Protein AF-A0A2V4C2A1-F1 (afdb_monomer)

Sequence (154 aa):
MKTPLITIIAILLPLFISAQNSDPSKPELQHTLYPWMEPKVPNMKNTKPFTRNKIQRAKNRIAREEQKLIKLGQEEWKIELDLKAQLEKLKQLENSSEKSNEPDHQKNIEKAKTQIAKTQEKLNKTKTEVALSTKTLNDNEIALKEARLEKSGS

pLDDT: mean 77.51, std 17.64, range [45.75, 96.81]

Organism: NCBI:txid2211445

Nearest PDB structures (foldseek):
  6zw4-assembly1_E  TM=8.484E-01  e=8.994E-01  Nostoc punctiforme
  6zw5-assembly1_B  TM=8.231E-01  e=1.920E+00  Nostoc punctiforme
  8qbs-assembly1_A  TM=8.104E-01  e=2.473E+00  Nostoc punctiforme
  6zw4-assembly1_H  TM=8.207E-01  e=3.849E+00  Nostoc punctiforme
  6zw4-assembly1_T  TM=8.207E-01  e=3.849E+00  Nostoc punctiforme

Structure (mmCIF, N/CA/C/O backbone):
data_AF-A0A2V4C2A1-F1
#
_entry.id   AF-A0A2V4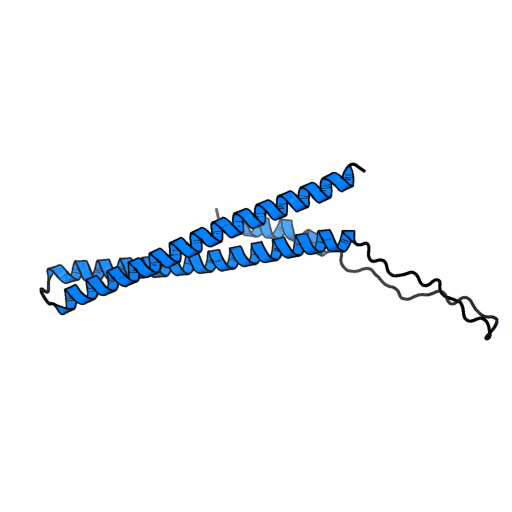C2A1-F1
#
loop_
_atom_site.group_PDB
_atom_site.id
_atom_site.type_symbol
_atom_site.label_atom_id
_atom_site.label_alt_id
_atom_site.label_comp_id
_atom_site.label_asym_id
_atom_site.label_entity_id
_atom_site.label_seq_id
_atom_site.pdbx_PDB_ins_code
_atom_site.Cartn_x
_atom_site.Cartn_y
_atom_site.Cartn_z
_atom_site.occupancy
_atom_site.B_iso_or_equiv
_atom_site.auth_seq_id
_atom_site.auth_comp_id
_atom_site.auth_asym_id
_atom_site.auth_atom_id
_atom_site.pdbx_PDB_model_num
ATOM 1 N N . MET A 1 1 ? 0.998 32.515 0.051 1.00 48.91 1 MET A N 1
ATOM 2 C CA . MET A 1 1 ? 1.915 31.963 -0.971 1.00 48.91 1 MET A CA 1
ATOM 3 C C . MET A 1 1 ? 1.243 30.741 -1.600 1.00 48.91 1 MET A C 1
ATOM 5 O O . MET A 1 1 ? 1.303 29.665 -1.029 1.00 48.91 1 MET A O 1
ATOM 9 N N . LYS A 1 2 ? 0.460 30.925 -2.674 1.00 53.31 2 LYS A N 1
ATOM 10 C CA . LYS A 1 2 ? -0.446 29.901 -3.247 1.00 53.31 2 LYS A CA 1
ATOM 11 C C . LYS A 1 2 ? -0.335 29.849 -4.779 1.00 53.31 2 LYS A C 1
ATOM 13 O O . LYS A 1 2 ? -1.332 29.960 -5.479 1.00 53.31 2 LYS A O 1
ATOM 18 N N . THR A 1 3 ? 0.882 29.745 -5.302 1.00 59.00 3 THR A N 1
ATOM 19 C CA . THR A 1 3 ? 1.136 29.721 -6.754 1.00 59.00 3 THR A CA 1
ATOM 20 C C . THR A 1 3 ? 2.162 28.683 -7.250 1.00 59.00 3 THR A C 1
ATOM 22 O O . THR A 1 3 ? 2.648 28.872 -8.358 1.00 59.00 3 THR A O 1
ATOM 25 N N . PRO A 1 4 ? 2.509 27.571 -6.557 1.00 61.28 4 PRO A N 1
ATOM 26 C CA . PRO A 1 4 ? 3.475 26.627 -7.136 1.00 61.28 4 PRO A CA 1
ATOM 27 C C . PRO A 1 4 ? 2.875 25.716 -8.223 1.00 61.28 4 PRO A C 1
ATOM 29 O O . PRO A 1 4 ? 3.609 25.144 -9.019 1.00 61.28 4 PRO A O 1
ATOM 32 N N . LEU A 1 5 ? 1.546 25.555 -8.271 1.00 61.78 5 LEU A N 1
ATOM 33 C CA . LEU A 1 5 ? 0.910 24.530 -9.112 1.00 61.78 5 LEU A CA 1
ATOM 34 C C . LEU A 1 5 ? 0.700 24.991 -10.567 1.00 61.78 5 LEU A C 1
ATOM 36 O O . LEU A 1 5 ? 0.827 24.196 -11.493 1.00 61.78 5 LEU A O 1
ATOM 40 N N . ILE A 1 6 ? 0.458 26.289 -10.782 1.00 68.62 6 ILE A N 1
ATOM 41 C CA . ILE A 1 6 ? 0.258 26.871 -12.123 1.00 68.62 6 ILE A CA 1
ATOM 42 C C . ILE A 1 6 ? 1.590 26.956 -12.889 1.00 68.62 6 ILE A C 1
ATOM 44 O O . ILE A 1 6 ? 1.628 26.722 -14.096 1.00 68.62 6 ILE A O 1
ATOM 48 N N . THR A 1 7 ? 2.702 27.204 -12.193 1.00 63.00 7 THR A N 1
ATOM 49 C CA . THR A 1 7 ? 4.049 27.243 -12.785 1.00 63.00 7 THR A CA 1
ATOM 50 C C . THR A 1 7 ? 4.510 25.878 -13.287 1.00 63.00 7 THR A C 1
ATOM 52 O O . THR A 1 7 ? 5.132 25.800 -14.342 1.00 63.00 7 THR A O 1
ATOM 55 N N . ILE A 1 8 ? 4.162 24.792 -12.590 1.00 67.25 8 ILE A N 1
ATOM 56 C CA . ILE A 1 8 ? 4.517 23.428 -13.018 1.00 67.25 8 ILE A CA 1
ATOM 57 C C . ILE A 1 8 ? 3.759 23.038 -14.298 1.00 67.25 8 ILE A C 1
ATOM 59 O O . ILE A 1 8 ? 4.337 22.428 -15.195 1.00 67.25 8 ILE A O 1
ATOM 63 N N . ILE A 1 9 ? 2.493 23.447 -14.428 1.00 67.75 9 ILE A N 1
ATOM 64 C CA . ILE A 1 9 ? 1.683 23.177 -15.627 1.00 67.75 9 ILE A CA 1
ATOM 65 C C . ILE A 1 9 ? 2.223 23.951 -16.842 1.00 67.75 9 ILE A C 1
ATOM 67 O O . ILE A 1 9 ? 2.303 23.393 -17.936 1.00 67.75 9 ILE A O 1
ATOM 71 N N . ALA A 1 10 ? 2.667 25.199 -16.654 1.00 67.25 10 ALA A N 1
ATOM 72 C CA . ALA A 1 10 ? 3.215 26.026 -17.732 1.00 67.25 10 ALA A CA 1
ATOM 73 C C . ALA A 1 10 ? 4.538 25.487 -18.318 1.00 67.25 10 ALA A C 1
ATOM 75 O O . ALA A 1 10 ? 4.786 25.648 -19.511 1.00 67.25 10 ALA A O 1
ATOM 76 N N . ILE A 1 11 ? 5.363 24.801 -17.517 1.00 68.31 11 ILE A N 1
ATOM 77 C CA . ILE A 1 11 ? 6.645 24.221 -17.964 1.00 68.31 11 ILE A CA 1
ATOM 78 C C . ILE A 1 11 ? 6.443 22.941 -18.799 1.00 68.31 11 ILE A C 1
ATOM 80 O O . ILE A 1 11 ? 7.279 22.616 -19.639 1.00 68.31 11 ILE A O 1
ATOM 84 N N . LEU A 1 12 ? 5.330 22.222 -18.617 1.00 62.50 12 LEU A N 1
ATOM 85 C CA . LEU A 1 12 ? 5.067 20.941 -19.294 1.00 62.50 12 LEU A CA 1
ATOM 86 C C . LEU A 1 12 ? 4.311 21.077 -20.631 1.00 62.50 12 LEU A C 1
ATOM 88 O O . LEU A 1 12 ? 4.297 20.139 -21.428 1.00 62.50 12 LEU A O 1
ATOM 92 N N . LEU A 1 13 ? 3.713 22.239 -20.902 1.00 58.75 13 LEU A N 1
ATOM 93 C CA . LEU A 1 13 ? 2.926 22.520 -22.113 1.00 58.75 13 LEU A CA 1
ATOM 94 C C . LEU A 1 13 ? 3.697 22.475 -23.456 1.00 58.75 13 LEU A C 1
ATOM 96 O O . LEU A 1 13 ? 3.107 22.024 -24.439 1.00 58.75 13 LEU A O 1
ATOM 100 N N . PRO A 1 14 ? 4.990 22.849 -23.561 1.00 65.75 14 PRO A N 1
ATOM 101 C CA . PRO A 1 14 ? 5.696 22.850 -24.849 1.00 65.75 14 PRO A CA 1
ATOM 102 C C . PRO A 1 14 ? 5.965 21.458 -25.444 1.00 65.75 14 PRO A C 1
ATOM 104 O O . PRO A 1 14 ? 6.325 21.351 -26.614 1.00 65.75 14 PRO A O 1
ATOM 107 N N . LEU A 1 15 ? 5.799 20.378 -24.672 1.00 61.28 15 LEU A N 1
ATOM 108 C CA . LEU A 1 15 ? 6.167 19.023 -25.102 1.00 61.28 15 LEU A CA 1
ATOM 109 C C . LEU A 1 15 ? 5.133 18.351 -26.028 1.00 61.28 15 LEU A C 1
ATOM 111 O O . LEU A 1 15 ? 5.393 17.260 -26.532 1.00 61.28 15 LEU A O 1
ATOM 115 N N . PHE A 1 16 ? 3.989 18.993 -26.293 1.00 57.88 16 PHE A N 1
ATOM 116 C CA . PHE A 1 16 ? 2.886 18.408 -27.072 1.00 57.88 16 PHE A CA 1
ATOM 117 C C . PHE A 1 16 ? 2.720 18.963 -28.502 1.00 57.88 16 PHE A C 1
ATOM 119 O O . PHE A 1 16 ? 1.794 18.557 -29.197 1.00 57.88 16 PHE A O 1
ATOM 126 N N . ILE A 1 17 ? 3.607 19.842 -28.991 1.00 58.81 17 ILE A N 1
ATOM 127 C CA . ILE A 1 17 ? 3.411 20.532 -30.290 1.00 58.81 17 ILE A CA 1
ATOM 128 C C . ILE A 1 17 ? 3.953 19.742 -31.510 1.00 58.81 17 ILE A C 1
ATOM 130 O O . ILE A 1 17 ? 3.676 20.092 -32.650 1.00 58.81 17 ILE A O 1
ATOM 134 N N . SER A 1 18 ? 4.674 18.628 -31.340 1.00 58.44 18 SER A N 1
ATOM 135 C CA . SER A 1 18 ? 5.353 17.940 -32.467 1.00 58.44 18 SER A CA 1
ATOM 136 C C . SER A 1 18 ? 4.710 16.624 -32.933 1.00 58.44 18 SER A C 1
ATOM 138 O O . SER A 1 18 ? 5.405 15.627 -33.111 1.00 58.44 18 SER A O 1
ATOM 140 N N . ALA A 1 19 ? 3.394 16.600 -33.165 1.00 55.44 19 ALA A N 1
ATOM 141 C CA . ALA A 1 19 ? 2.712 15.420 -33.718 1.00 55.44 19 ALA A CA 1
ATOM 142 C C . ALA A 1 19 ? 1.770 15.732 -34.894 1.00 55.44 19 ALA A C 1
ATOM 144 O O . ALA A 1 19 ? 0.717 15.118 -35.013 1.00 55.44 19 ALA A O 1
ATOM 145 N N . GLN A 1 20 ? 2.130 16.668 -35.775 1.00 57.94 20 GLN A N 1
ATOM 146 C CA . GLN A 1 20 ? 1.454 16.850 -37.066 1.00 57.94 20 GLN A CA 1
ATOM 147 C C . GLN A 1 20 ? 2.452 17.302 -38.137 1.00 57.94 20 GLN A C 1
ATOM 149 O O . GLN A 1 20 ? 2.613 18.492 -38.371 1.00 57.94 20 GLN A O 1
ATOM 154 N N . ASN A 1 21 ? 3.141 16.356 -38.778 1.00 56.34 21 ASN A N 1
ATOM 155 C CA . ASN A 1 21 ? 3.397 16.457 -40.216 1.00 56.34 21 ASN A CA 1
ATOM 156 C C . ASN A 1 21 ? 3.901 15.120 -40.755 1.00 56.34 21 ASN A C 1
ATOM 158 O O . ASN A 1 21 ? 5.070 14.752 -40.648 1.00 56.34 21 ASN A O 1
ATOM 162 N N . SER A 1 22 ? 2.985 14.356 -41.320 1.00 51.31 22 SER A N 1
ATOM 163 C CA . SER A 1 22 ? 3.315 13.310 -42.272 1.00 51.31 22 SER A CA 1
ATOM 164 C C . SER A 1 22 ? 2.171 13.327 -43.260 1.00 51.31 22 SER A C 1
ATOM 166 O O . SER A 1 22 ? 1.116 12.763 -42.989 1.00 51.31 22 SER A O 1
ATOM 168 N N . ASP A 1 23 ? 2.363 14.062 -44.346 1.00 53.53 23 ASP A N 1
ATOM 169 C CA . ASP A 1 23 ? 1.562 13.921 -45.549 1.00 53.53 23 ASP A CA 1
ATOM 170 C C . ASP A 1 23 ? 2.272 12.883 -46.435 1.00 53.53 23 ASP A C 1
ATOM 172 O O . ASP A 1 23 ? 3.335 13.182 -46.983 1.00 53.53 23 ASP A O 1
ATOM 176 N N . PRO A 1 24 ? 1.781 11.633 -46.529 1.00 57.12 24 PRO A N 1
ATOM 177 C CA . PRO A 1 24 ? 2.339 10.632 -47.424 1.00 57.12 24 PRO A CA 1
ATOM 178 C C . PRO A 1 24 ? 1.610 10.610 -48.777 1.00 57.12 24 PRO A C 1
ATOM 180 O O . PRO A 1 24 ? 1.650 9.595 -49.472 1.00 57.12 24 PRO A O 1
ATOM 183 N N . SER A 1 25 ? 0.912 11.680 -49.171 1.00 58.16 25 SER A N 1
ATOM 184 C CA . SER A 1 25 ? 0.200 11.715 -50.447 1.00 58.16 25 SER A CA 1
ATOM 185 C C . SER A 1 25 ? 1.045 12.362 -51.548 1.00 58.16 25 SER A C 1
ATOM 187 O O . SER A 1 25 ? 0.892 13.535 -51.867 1.00 58.16 25 SER A O 1
ATOM 189 N N . LYS A 1 26 ? 1.962 11.570 -52.127 1.00 53.56 26 LYS A N 1
ATOM 190 C CA . LYS A 1 26 ? 2.367 11.610 -53.552 1.00 53.56 26 LYS A CA 1
ATOM 191 C C . LYS A 1 26 ? 3.477 10.585 -53.834 1.00 53.56 26 LYS A C 1
ATOM 193 O O . LYS A 1 26 ? 4.657 10.908 -53.720 1.00 53.56 26 LYS A O 1
ATOM 198 N N . PRO A 1 27 ? 3.142 9.356 -54.249 1.00 52.03 27 PRO A N 1
ATOM 199 C CA . PRO A 1 27 ? 4.021 8.623 -55.142 1.00 52.03 27 PRO A CA 1
ATOM 200 C C . PRO A 1 27 ? 3.922 9.267 -56.531 1.00 52.03 27 PRO A C 1
ATOM 202 O O . PRO A 1 27 ? 2.858 9.302 -57.149 1.00 52.03 27 PRO A O 1
ATOM 205 N N . GLU A 1 28 ? 5.038 9.822 -56.990 1.00 50.09 28 GLU A N 1
ATOM 206 C CA . GLU A 1 28 ? 5.237 10.267 -58.364 1.00 50.09 28 GLU A CA 1
ATOM 207 C C . GLU A 1 28 ? 5.106 9.045 -59.288 1.00 50.09 28 GLU A C 1
ATOM 209 O O . GLU A 1 28 ? 5.948 8.146 -59.300 1.00 50.09 28 GLU A O 1
ATOM 214 N N . LEU A 1 29 ? 3.981 8.964 -60.000 1.00 47.91 29 LEU A N 1
ATOM 215 C CA . LEU A 1 29 ? 3.697 7.933 -60.994 1.00 47.91 29 LEU A CA 1
ATOM 216 C C . LEU A 1 29 ? 4.570 8.188 -62.227 1.00 47.91 29 LEU A C 1
ATOM 218 O O . LEU A 1 29 ? 4.188 8.928 -63.132 1.00 47.91 29 LEU A O 1
ATOM 222 N N . GLN A 1 30 ? 5.746 7.564 -62.266 1.00 51.41 30 GLN A N 1
ATOM 223 C CA . GLN A 1 30 ? 6.484 7.406 -63.513 1.00 51.41 30 GLN A CA 1
ATOM 224 C C . GLN A 1 30 ? 5.862 6.272 -64.335 1.00 51.41 30 GLN A C 1
ATOM 226 O O . GLN A 1 30 ? 5.617 5.162 -63.863 1.00 51.41 30 GLN A O 1
ATOM 231 N N . HIS A 1 31 ? 5.551 6.625 -65.574 1.00 45.75 31 HIS A N 1
ATOM 232 C CA . HIS A 1 31 ? 4.854 5.842 -66.577 1.00 45.75 31 HIS A CA 1
ATOM 233 C C . HIS A 1 31 ? 5.625 4.588 -67.037 1.00 45.75 31 HIS A C 1
ATOM 235 O O . HIS A 1 31 ? 6.804 4.655 -67.357 1.00 45.75 31 HIS A O 1
ATOM 241 N N . THR A 1 32 ? 4.874 3.483 -67.144 1.00 49.12 32 THR A N 1
ATOM 242 C CA . THR A 1 32 ? 4.868 2.449 -68.205 1.00 49.12 32 THR A CA 1
ATOM 243 C C . THR A 1 32 ? 6.186 1.862 -68.729 1.00 49.12 32 THR A C 1
ATOM 245 O O . THR A 1 32 ? 6.967 2.553 -69.372 1.00 49.12 32 THR A O 1
ATOM 248 N N . LEU A 1 33 ? 6.293 0.528 -68.696 1.00 47.53 33 LEU A N 1
ATOM 249 C CA . LEU A 1 33 ? 6.142 -0.373 -69.862 1.00 47.53 33 LEU A CA 1
ATOM 250 C C . LEU A 1 33 ? 6.424 -1.823 -69.403 1.00 47.53 33 LEU A C 1
ATOM 252 O O . LEU A 1 33 ? 7.277 -2.029 -68.552 1.00 47.53 33 LEU A O 1
ATOM 256 N N . TYR A 1 34 ? 5.727 -2.806 -69.985 1.00 52.25 34 TYR A N 1
ATOM 257 C CA . TYR A 1 34 ? 5.810 -4.271 -69.767 1.00 52.25 34 TYR A CA 1
ATOM 258 C C . TYR A 1 34 ? 4.867 -4.891 -68.701 1.00 52.25 34 TYR A C 1
ATOM 260 O O . TYR A 1 34 ? 5.187 -4.906 -67.516 1.00 52.25 34 TYR A O 1
ATOM 268 N N . PRO A 1 35 ? 3.739 -5.510 -69.122 1.00 54.31 35 PRO A N 1
ATOM 269 C CA . PRO A 1 35 ? 2.797 -6.208 -68.236 1.00 54.31 35 PRO A CA 1
ATOM 270 C C . PRO A 1 35 ? 3.242 -7.609 -67.758 1.00 54.31 35 PRO A C 1
ATOM 272 O O . PRO A 1 35 ? 2.469 -8.281 -67.083 1.00 54.31 35 PRO A O 1
ATOM 275 N N . TRP A 1 36 ? 4.458 -8.069 -68.086 1.00 54.78 36 TRP A N 1
ATOM 276 C CA . TRP A 1 36 ? 4.888 -9.467 -67.868 1.00 54.78 36 TRP A CA 1
ATOM 277 C C . TRP A 1 36 ? 6.060 -9.648 -66.897 1.00 54.78 36 TRP A C 1
ATOM 279 O O . TRP A 1 36 ? 6.493 -10.774 -66.667 1.00 54.78 36 TRP A O 1
ATOM 289 N N . MET A 1 37 ? 6.603 -8.569 -66.336 1.00 50.41 37 MET A N 1
ATOM 290 C CA . MET A 1 37 ? 7.592 -8.676 -65.267 1.00 50.41 37 MET A CA 1
ATOM 291 C C . MET A 1 37 ? 6.882 -8.445 -63.944 1.00 50.41 37 MET A C 1
ATOM 293 O O . MET A 1 37 ? 6.635 -7.304 -63.571 1.00 50.41 37 MET A O 1
ATOM 297 N N . GLU A 1 38 ? 6.563 -9.523 -63.228 1.00 57.91 38 GLU A N 1
ATOM 298 C CA . GLU A 1 38 ? 6.326 -9.418 -61.791 1.00 57.91 38 GLU A CA 1
ATOM 299 C C . GLU A 1 38 ? 7.618 -8.883 -61.153 1.00 57.91 38 GLU A C 1
ATOM 301 O O . GLU A 1 38 ? 8.642 -9.580 -61.177 1.00 57.91 38 GLU A O 1
ATOM 306 N N . PRO A 1 39 ? 7.638 -7.661 -60.589 1.00 55.62 39 PRO A N 1
ATOM 307 C CA . PRO A 1 39 ? 8.776 -7.251 -59.798 1.00 55.62 39 PRO A CA 1
ATOM 308 C C . PRO A 1 39 ? 8.801 -8.168 -58.577 1.00 55.62 39 PRO A C 1
ATOM 310 O O . PRO A 1 39 ? 7.945 -8.077 -57.696 1.00 55.62 39 PRO A O 1
ATOM 313 N N . LYS A 1 40 ? 9.794 -9.063 -58.506 1.00 59.69 40 LYS A N 1
ATOM 314 C CA . LYS A 1 40 ? 10.186 -9.690 -57.241 1.00 59.69 40 LYS A CA 1
ATOM 315 C C . LYS A 1 40 ? 10.640 -8.562 -56.323 1.00 59.69 40 LYS A C 1
ATOM 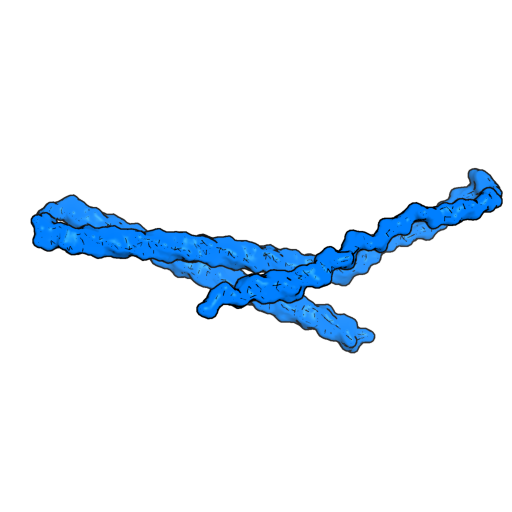317 O O . LYS A 1 40 ? 11.819 -8.218 -56.287 1.00 59.69 40 LYS A O 1
ATOM 322 N N . VAL A 1 41 ? 9.689 -7.968 -55.606 1.00 60.75 41 VAL A N 1
ATOM 323 C CA . VAL A 1 41 ? 9.969 -7.096 -54.473 1.00 60.75 41 VAL A CA 1
ATOM 324 C C . VAL A 1 41 ? 10.946 -7.863 -53.584 1.00 60.75 41 VAL A C 1
ATOM 326 O O . VAL A 1 41 ? 10.639 -8.994 -53.186 1.00 60.75 41 VAL A O 1
ATOM 329 N N . PRO A 1 42 ? 12.151 -7.327 -53.312 1.00 57.44 42 PRO A N 1
ATOM 330 C CA . PRO A 1 42 ? 13.020 -7.912 -52.314 1.00 57.44 42 PRO A CA 1
ATOM 331 C C . PRO A 1 42 ? 12.171 -8.025 -51.063 1.00 57.44 42 PRO A C 1
ATOM 333 O O . PRO A 1 42 ? 11.639 -7.024 -50.581 1.00 57.44 42 PRO A O 1
ATOM 336 N N . ASN A 1 43 ? 11.970 -9.253 -50.597 1.00 56.22 43 ASN A N 1
ATOM 337 C CA . ASN A 1 43 ? 11.236 -9.530 -49.381 1.00 56.22 43 ASN A CA 1
ATOM 338 C C . ASN A 1 43 ? 12.114 -8.978 -48.252 1.00 56.22 43 ASN A C 1
ATOM 340 O O . ASN A 1 43 ? 12.923 -9.699 -47.664 1.00 56.22 43 ASN A O 1
ATOM 344 N N . MET A 1 44 ? 12.052 -7.658 -48.039 1.00 52.25 44 MET A N 1
ATOM 345 C CA . MET A 1 44 ? 12.608 -6.985 -46.885 1.00 52.25 44 MET A CA 1
ATOM 346 C C . MET A 1 44 ? 11.843 -7.592 -45.729 1.00 52.25 44 MET A C 1
ATOM 348 O O . MET A 1 44 ? 10.758 -7.140 -45.365 1.00 52.25 44 MET A O 1
ATOM 352 N N . LYS A 1 45 ? 12.384 -8.692 -45.193 1.00 52.34 45 LYS A N 1
ATOM 353 C CA . LYS A 1 45 ? 12.025 -9.195 -43.880 1.00 52.34 45 LYS A CA 1
ATOM 354 C C . LYS A 1 45 ? 12.026 -7.955 -43.013 1.00 52.34 45 LYS A C 1
ATOM 356 O O . LYS A 1 45 ? 13.083 -7.373 -42.787 1.00 52.34 45 LYS A O 1
ATOM 361 N N . ASN A 1 46 ? 10.835 -7.530 -42.607 1.00 52.41 46 ASN A N 1
ATOM 362 C CA . ASN A 1 46 ? 10.613 -6.469 -41.647 1.00 52.41 46 ASN A CA 1
ATOM 363 C C . ASN A 1 46 ? 11.226 -6.933 -40.324 1.00 52.41 46 ASN A C 1
ATOM 365 O O . ASN A 1 46 ? 10.525 -7.305 -39.384 1.00 52.41 46 ASN A O 1
ATOM 369 N N . THR A 1 47 ? 12.554 -6.963 -40.241 1.00 53.78 47 THR A N 1
ATOM 370 C CA . THR A 1 47 ? 13.295 -7.120 -39.007 1.00 53.78 47 THR A CA 1
ATOM 371 C C . THR A 1 47 ? 13.113 -5.800 -38.289 1.00 53.78 47 THR A C 1
ATOM 373 O O . THR A 1 47 ? 13.980 -4.928 -38.317 1.00 53.78 47 THR A O 1
ATOM 376 N N . LYS A 1 48 ? 11.938 -5.620 -37.669 1.00 55.31 48 LYS A N 1
ATOM 377 C CA . LYS A 1 48 ? 11.769 -4.621 -36.617 1.00 55.31 48 LYS A CA 1
ATOM 378 C C . LYS A 1 48 ? 13.001 -4.771 -35.726 1.00 55.31 48 LYS A C 1
ATOM 380 O O . LYS A 1 48 ? 13.234 -5.890 -35.257 1.00 55.31 48 LYS A O 1
ATOM 385 N N . PRO A 1 49 ? 13.814 -3.720 -35.528 1.00 56.22 49 PRO A N 1
ATOM 386 C CA . PRO A 1 49 ? 15.066 -3.866 -34.809 1.00 56.22 49 PRO A CA 1
ATOM 387 C C . PRO A 1 49 ? 14.734 -4.427 -33.428 1.00 56.22 49 PRO A C 1
ATOM 389 O O . PRO A 1 49 ? 14.020 -3.799 -32.643 1.00 56.22 49 PRO A O 1
ATOM 392 N N . PHE A 1 50 ? 15.200 -5.648 -33.159 1.00 57.19 50 PHE A N 1
ATOM 393 C CA . PHE A 1 50 ? 14.884 -6.437 -31.962 1.00 57.19 50 PHE A CA 1
ATOM 394 C C . PHE A 1 50 ? 15.146 -5.642 -30.666 1.00 57.19 50 PHE A C 1
ATOM 396 O O . PHE A 1 50 ? 14.507 -5.845 -29.634 1.00 57.19 50 PHE A O 1
ATOM 403 N N . THR A 1 51 ? 16.040 -4.659 -30.749 1.00 57.09 51 THR A N 1
ATOM 404 C CA . THR A 1 51 ? 16.431 -3.713 -29.704 1.00 57.09 51 THR A CA 1
ATOM 405 C C . THR A 1 51 ? 15.393 -2.623 -29.399 1.00 57.09 51 THR A C 1
ATOM 407 O O . THR A 1 51 ? 15.205 -2.316 -28.220 1.00 57.09 51 THR A O 1
ATOM 410 N N . ARG A 1 52 ? 14.641 -2.084 -30.381 1.00 61.72 52 ARG A N 1
ATOM 411 C CA . ARG A 1 52 ? 13.513 -1.155 -30.100 1.00 61.72 52 ARG A CA 1
ATOM 412 C C . ARG A 1 52 ? 12.446 -1.841 -29.244 1.00 61.72 52 ARG A C 1
ATOM 414 O O . ARG A 1 52 ? 11.899 -1.223 -28.334 1.00 61.72 52 ARG A O 1
ATOM 421 N N . ASN A 1 53 ? 12.224 -3.138 -29.466 1.00 71.94 53 ASN A N 1
ATOM 422 C CA . ASN A 1 53 ? 11.305 -3.933 -28.653 1.00 71.94 53 ASN A CA 1
ATOM 423 C C . ASN A 1 53 ? 11.785 -4.094 -27.201 1.00 71.94 53 ASN A C 1
ATOM 425 O O . ASN A 1 53 ? 10.954 -4.064 -26.298 1.00 71.94 53 ASN A O 1
ATOM 429 N N . LYS A 1 54 ? 13.094 -4.241 -26.944 1.00 77.25 54 LYS A N 1
ATOM 430 C CA . LYS A 1 54 ? 13.627 -4.403 -25.576 1.00 77.25 54 LYS A CA 1
ATOM 431 C C . LYS A 1 54 ? 13.457 -3.136 -24.734 1.00 77.25 54 LYS A C 1
ATOM 433 O O . LYS A 1 54 ? 12.908 -3.210 -23.639 1.00 77.25 54 LYS A O 1
ATOM 438 N N . ILE A 1 55 ? 13.840 -1.975 -25.272 1.00 79.44 55 ILE A N 1
ATOM 439 C CA . ILE A 1 55 ? 13.695 -0.685 -24.574 1.00 79.44 55 ILE A CA 1
ATOM 440 C C . ILE A 1 55 ? 12.218 -0.369 -24.326 1.00 79.44 55 ILE A C 1
ATOM 442 O O . ILE A 1 55 ? 11.856 0.043 -23.226 1.00 79.44 55 ILE A O 1
ATOM 446 N N . GLN A 1 56 ? 11.351 -0.598 -25.317 1.00 83.75 56 GLN A N 1
ATOM 447 C CA . GLN A 1 56 ? 9.918 -0.367 -25.145 1.00 83.75 56 GLN A CA 1
ATOM 448 C C . GLN A 1 56 ? 9.313 -1.295 -24.084 1.00 83.75 56 GLN A C 1
ATOM 450 O O . GLN A 1 56 ? 8.519 -0.850 -23.262 1.00 83.75 56 GLN A O 1
ATOM 455 N N . ARG A 1 57 ? 9.711 -2.573 -24.053 1.00 85.31 57 ARG A N 1
ATOM 456 C CA . ARG A 1 57 ? 9.275 -3.515 -23.010 1.00 85.31 57 ARG A CA 1
ATOM 457 C C . ARG A 1 57 ? 9.733 -3.077 -21.619 1.00 85.31 57 ARG A C 1
ATOM 459 O O . ARG A 1 57 ? 8.934 -3.161 -20.695 1.00 85.31 57 ARG A O 1
ATOM 466 N N . ALA A 1 58 ? 10.966 -2.594 -21.475 1.00 85.81 58 ALA A N 1
ATOM 467 C CA . ALA A 1 58 ? 11.478 -2.081 -20.204 1.00 85.81 58 ALA A CA 1
ATOM 468 C C . ALA A 1 58 ? 10.710 -0.832 -19.738 1.00 85.81 58 ALA A C 1
ATOM 470 O O . ALA A 1 58 ? 10.244 -0.796 -18.605 1.00 85.81 58 ALA A O 1
ATOM 471 N N . LYS A 1 59 ? 10.460 0.135 -20.635 1.00 87.69 59 LYS A N 1
ATOM 472 C CA . LYS A 1 59 ? 9.605 1.298 -20.335 1.00 87.69 59 LYS A CA 1
ATOM 473 C C . LYS A 1 59 ? 8.197 0.885 -19.901 1.00 87.69 59 LYS A C 1
ATOM 475 O O . LYS A 1 59 ? 7.684 1.397 -18.916 1.00 87.69 59 LYS A O 1
ATOM 480 N N . ASN A 1 60 ? 7.592 -0.079 -20.596 1.00 90.38 60 ASN A N 1
ATOM 481 C CA . ASN A 1 60 ? 6.269 -0.588 -20.236 1.00 90.38 60 ASN A CA 1
ATOM 482 C C . ASN A 1 60 ? 6.265 -1.310 -18.876 1.00 90.38 60 ASN A C 1
ATOM 484 O O . ASN A 1 60 ? 5.245 -1.293 -18.197 1.00 90.38 60 ASN A O 1
ATOM 488 N N . ARG A 1 61 ? 7.367 -1.967 -18.482 1.00 90.38 61 ARG A N 1
ATOM 489 C CA . ARG A 1 61 ? 7.504 -2.572 -17.146 1.00 90.38 61 ARG A CA 1
ATOM 490 C C . ARG A 1 61 ? 7.555 -1.500 -16.062 1.00 90.38 61 ARG A C 1
ATOM 492 O O . ARG A 1 61 ? 6.781 -1.598 -15.122 1.00 90.38 61 ARG A O 1
ATOM 499 N N . ILE A 1 62 ? 8.374 -0.464 -16.248 1.00 92.00 62 ILE A N 1
ATOM 500 C CA . ILE A 1 62 ? 8.458 0.673 -15.319 1.00 92.00 62 ILE A CA 1
ATOM 501 C C . ILE A 1 62 ? 7.079 1.321 -15.151 1.00 92.00 62 ILE A C 1
ATOM 503 O O . ILE A 1 62 ? 6.582 1.386 -14.036 1.00 92.00 62 ILE A O 1
ATOM 507 N N . ALA A 1 63 ? 6.396 1.656 -16.250 1.00 92.25 63 ALA A N 1
ATOM 508 C CA . ALA A 1 63 ? 5.068 2.275 -16.192 1.00 92.25 63 ALA A CA 1
ATOM 509 C C . ALA A 1 63 ? 4.023 1.421 -15.443 1.00 92.25 63 ALA A C 1
ATOM 511 O O . ALA A 1 63 ? 3.134 1.949 -14.776 1.00 92.25 63 ALA A O 1
ATOM 512 N N . ARG A 1 64 ? 4.114 0.086 -15.536 1.00 93.31 64 ARG A N 1
ATOM 513 C CA . ARG A 1 64 ? 3.235 -0.822 -14.780 1.00 93.31 64 ARG A CA 1
ATOM 514 C C . ARG A 1 64 ? 3.544 -0.801 -13.287 1.00 93.31 64 ARG A C 1
ATOM 516 O O . ARG A 1 64 ? 2.601 -0.779 -12.501 1.00 93.31 64 ARG A O 1
ATOM 523 N N . GLU A 1 65 ? 4.820 -0.803 -12.910 1.00 91.38 65 GLU A N 1
ATOM 524 C CA . GLU A 1 65 ? 5.232 -0.710 -11.504 1.00 91.38 65 GLU A CA 1
ATOM 525 C C . GLU A 1 65 ? 4.882 0.658 -10.901 1.00 91.38 65 GLU A C 1
ATOM 527 O O . GLU A 1 65 ? 4.357 0.711 -9.793 1.00 91.38 65 GLU A O 1
ATOM 532 N N . GLU A 1 66 ? 5.042 1.757 -11.645 1.00 92.06 66 GLU A N 1
ATOM 533 C CA . GLU A 1 66 ? 4.581 3.093 -11.228 1.00 92.06 66 GLU A CA 1
ATOM 534 C C . GLU A 1 66 ? 3.072 3.097 -10.969 1.00 92.06 66 GLU A C 1
ATOM 536 O O . GLU A 1 66 ? 2.602 3.535 -9.918 1.00 92.06 66 GLU A O 1
ATOM 541 N N . GLN A 1 67 ? 2.289 2.552 -11.905 1.00 94.94 67 GLN A N 1
ATOM 542 C CA . GLN A 1 67 ? 0.841 2.471 -11.746 1.00 94.94 67 GLN A CA 1
ATOM 543 C C . GLN A 1 67 ? 0.443 1.565 -10.571 1.00 94.94 67 GLN A C 1
ATOM 545 O O . GLN A 1 67 ? -0.549 1.839 -9.889 1.00 94.94 67 GLN A O 1
ATOM 550 N N . LYS A 1 68 ? 1.205 0.495 -10.319 1.00 94.56 68 LYS A N 1
ATOM 551 C CA . LYS A 1 68 ? 1.022 -0.375 -9.154 1.00 94.56 68 LYS A CA 1
ATOM 552 C C . LYS A 1 68 ? 1.292 0.389 -7.857 1.00 94.56 68 LYS A C 1
ATOM 554 O O . LYS A 1 68 ? 0.454 0.342 -6.962 1.00 94.56 68 LYS A O 1
ATOM 559 N N . LEU A 1 69 ? 2.392 1.135 -7.776 1.00 93.62 69 LEU A N 1
ATOM 560 C CA . LEU A 1 69 ? 2.730 1.970 -6.621 1.00 93.62 69 LEU A CA 1
ATOM 561 C C . LEU A 1 69 ? 1.666 3.030 -6.341 1.00 93.62 69 LEU A C 1
ATOM 563 O O . LEU A 1 69 ? 1.282 3.206 -5.191 1.00 93.62 69 LEU A O 1
ATOM 567 N N . ILE A 1 70 ? 1.123 3.678 -7.377 1.00 93.38 70 ILE A N 1
ATOM 568 C CA . ILE A 1 70 ? 0.018 4.635 -7.217 1.00 93.38 70 ILE A CA 1
ATOM 569 C C . ILE A 1 70 ? -1.201 3.956 -6.581 1.00 93.38 70 ILE A C 1
ATOM 571 O O . ILE A 1 70 ? -1.799 4.502 -5.655 1.00 93.38 70 ILE A O 1
ATOM 575 N N . LYS A 1 71 ? -1.572 2.758 -7.053 1.00 95.19 71 LYS A N 1
ATOM 576 C CA . LYS A 1 71 ? -2.704 2.003 -6.492 1.00 95.19 71 LYS A CA 1
ATOM 577 C C . LYS A 1 71 ? -2.453 1.596 -5.042 1.00 95.19 71 LYS A C 1
ATOM 579 O O . LYS A 1 71 ? -3.334 1.794 -4.212 1.00 95.19 71 LYS A O 1
ATOM 584 N N . LEU A 1 72 ? -1.261 1.081 -4.742 1.00 93.81 72 LEU A N 1
ATOM 585 C CA . LEU A 1 72 ? -0.880 0.691 -3.385 1.00 93.81 72 LEU A CA 1
ATOM 586 C C . LEU A 1 72 ? -0.857 1.895 -2.438 1.00 93.81 72 LEU A C 1
ATOM 588 O O . LEU A 1 72 ? -1.382 1.796 -1.338 1.00 93.81 72 LEU A O 1
ATOM 592 N N . GLY A 1 73 ? -0.348 3.049 -2.876 1.00 92.69 73 GLY A N 1
ATOM 593 C CA . GLY A 1 73 ? -0.368 4.278 -2.078 1.00 92.69 73 GLY A CA 1
ATOM 594 C C . GLY A 1 73 ? -1.788 4.791 -1.810 1.00 92.69 73 GLY A C 1
ATOM 595 O O . GLY A 1 73 ? -2.092 5.251 -0.712 1.00 92.69 73 GLY A O 1
ATOM 596 N N . GLN A 1 74 ? -2.702 4.669 -2.780 1.00 95.56 74 GLN A N 1
ATOM 597 C CA . GLN A 1 74 ? -4.120 4.984 -2.561 1.00 95.56 74 GLN A CA 1
ATOM 598 C C . GLN A 1 74 ? -4.788 4.021 -1.573 1.00 95.56 74 GLN A C 1
ATOM 600 O O . GLN A 1 74 ? -5.645 4.438 -0.793 1.00 95.56 74 GLN A O 1
ATOM 605 N N . GLU A 1 75 ? -4.447 2.736 -1.632 1.00 95.12 75 GLU A N 1
ATOM 606 C CA . GLU A 1 75 ? -4.944 1.726 -0.699 1.00 95.12 75 GLU A CA 1
ATOM 607 C C . GLU A 1 75 ? -4.401 1.958 0.713 1.00 95.12 75 GLU A C 1
ATOM 609 O O . GLU A 1 75 ? -5.185 2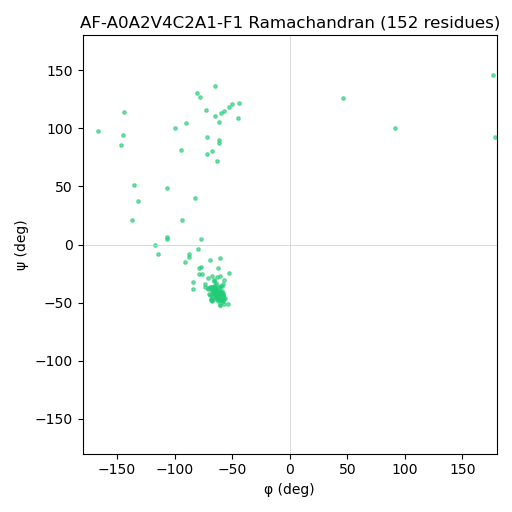.010 1.657 1.00 95.12 75 GLU A O 1
ATOM 614 N N . GLU A 1 76 ? -3.097 2.203 0.846 1.00 94.94 76 GLU A N 1
ATOM 615 C CA . GLU A 1 76 ? -2.438 2.568 2.100 1.00 94.94 76 GLU A CA 1
ATOM 616 C C . GLU A 1 76 ? -3.127 3.772 2.746 1.00 94.94 76 GLU A C 1
ATOM 618 O O . GLU A 1 76 ? -3.573 3.685 3.889 1.00 94.94 76 GLU A O 1
ATOM 623 N N . TRP A 1 77 ? -3.335 4.852 1.986 1.00 95.31 77 TRP A N 1
ATOM 624 C CA . TRP A 1 77 ? -4.023 6.049 2.472 1.00 95.31 77 TRP A CA 1
ATOM 625 C C . TRP A 1 77 ? -5.445 5.761 2.973 1.00 95.31 77 TRP A C 1
ATOM 627 O O . TRP A 1 77 ? -5.873 6.277 4.008 1.00 95.31 77 TRP A O 1
ATOM 637 N N . LYS A 1 78 ? -6.202 4.921 2.255 1.00 96.75 78 LYS A N 1
ATOM 638 C CA . LYS A 1 78 ? -7.552 4.515 2.677 1.00 96.75 78 LYS A CA 1
ATOM 639 C C . LYS A 1 78 ? -7.520 3.707 3.971 1.00 96.75 78 LYS A C 1
ATOM 641 O O . LYS A 1 78 ? -8.358 3.943 4.839 1.00 96.75 78 LYS A O 1
ATOM 646 N N . ILE A 1 79 ? -6.571 2.780 4.104 1.00 95.25 79 ILE A N 1
ATOM 647 C CA . ILE A 1 79 ? -6.403 1.966 5.312 1.00 95.25 79 ILE A CA 1
ATOM 648 C C . ILE A 1 79 ? -6.013 2.853 6.502 1.00 95.25 79 ILE A C 1
ATOM 650 O O . ILE A 1 79 ? -6.552 2.669 7.590 1.00 95.25 79 ILE A O 1
ATOM 654 N N . GLU A 1 80 ? -5.130 3.838 6.316 1.00 94.88 80 GLU A N 1
ATOM 655 C CA . GLU A 1 80 ? -4.743 4.772 7.382 1.00 94.88 80 GLU A CA 1
ATOM 656 C C . GLU A 1 80 ? -5.914 5.650 7.844 1.00 94.88 80 GLU A C 1
ATOM 658 O O . GLU A 1 80 ? -6.101 5.846 9.049 1.00 94.88 80 GLU A O 1
ATOM 663 N N . LEU A 1 81 ? -6.747 6.128 6.913 1.00 96.81 81 LEU A N 1
ATOM 664 C CA . LEU A 1 81 ? -7.972 6.857 7.253 1.00 96.81 81 LEU A CA 1
ATOM 665 C C . LEU A 1 81 ? -8.961 5.994 8.045 1.00 96.81 81 LEU A C 1
ATOM 667 O O . LEU A 1 81 ? -9.501 6.456 9.052 1.00 96.81 81 LEU A O 1
ATOM 671 N N . ASP A 1 82 ? -9.187 4.751 7.617 1.00 95.56 82 ASP A N 1
ATOM 672 C CA . ASP A 1 82 ? -10.071 3.816 8.321 1.00 95.56 82 ASP A CA 1
ATOM 673 C C . ASP A 1 82 ? -9.532 3.478 9.719 1.00 95.56 82 ASP A C 1
ATOM 675 O O . ASP A 1 82 ? -10.265 3.548 10.706 1.00 95.56 82 ASP A O 1
ATOM 679 N N . LEU A 1 83 ? -8.225 3.221 9.839 1.00 95.81 83 LEU A N 1
ATOM 680 C CA . LEU A 1 83 ? -7.569 2.981 11.123 1.00 95.81 83 LEU A CA 1
ATOM 681 C C . LEU A 1 83 ? -7.748 4.168 12.078 1.00 95.81 83 LEU A C 1
ATOM 683 O O . LEU A 1 83 ? -8.071 3.973 13.250 1.00 95.81 83 LEU A O 1
ATOM 687 N N . LYS A 1 84 ? -7.586 5.400 11.584 1.00 96.31 84 LYS A N 1
ATOM 688 C CA . LYS A 1 84 ? -7.804 6.609 12.385 1.00 96.31 84 LYS A CA 1
ATOM 689 C C . LYS A 1 84 ? -9.252 6.713 12.868 1.00 96.31 84 LYS A C 1
ATOM 691 O O . LYS A 1 84 ? -9.477 6.975 14.048 1.00 96.31 84 LYS A O 1
ATOM 696 N N . ALA A 1 85 ? -10.223 6.448 11.995 1.00 96.62 85 ALA A N 1
ATOM 697 C CA . ALA A 1 85 ? -11.635 6.441 12.371 1.00 96.62 85 ALA A CA 1
ATOM 698 C C . ALA A 1 85 ? -11.955 5.351 13.414 1.00 96.62 85 ALA A C 1
ATOM 700 O O . ALA A 1 85 ? -12.737 5.585 14.335 1.00 96.62 85 ALA A O 1
ATOM 701 N N . GLN A 1 86 ? -11.343 4.168 13.306 1.00 95.12 86 GLN A N 1
ATOM 702 C CA . GLN A 1 86 ? -11.490 3.091 14.292 1.00 95.12 86 GLN A CA 1
ATOM 703 C C . GLN A 1 86 ? -10.880 3.468 15.650 1.00 95.12 86 GLN A C 1
ATOM 705 O O . GLN A 1 86 ? -11.502 3.217 16.682 1.00 95.12 86 GLN A O 1
ATOM 710 N N . LEU A 1 87 ? -9.710 4.113 15.664 1.00 95.94 87 LEU A N 1
ATOM 711 C CA . LEU A 1 87 ? -9.073 4.609 16.889 1.00 95.94 87 LEU A CA 1
ATOM 712 C C . LEU A 1 87 ? -9.905 5.703 17.571 1.00 95.94 87 LEU A C 1
ATOM 714 O O . LEU A 1 87 ? -10.055 5.688 18.791 1.00 95.94 87 LEU A O 1
ATOM 718 N N . GLU A 1 88 ? -10.490 6.625 16.802 1.00 95.75 88 GLU A N 1
ATOM 719 C CA . GLU A 1 88 ? -11.398 7.642 17.345 1.00 95.75 88 GLU A CA 1
ATOM 720 C C . GLU A 1 88 ? -12.659 7.016 17.953 1.00 95.75 88 GLU A C 1
ATOM 722 O O . GLU A 1 88 ? -13.049 7.384 19.061 1.00 95.75 88 GLU A O 1
ATOM 727 N N . LYS A 1 89 ? -13.257 6.021 17.284 1.00 93.88 89 LYS A N 1
ATOM 728 C CA . LYS A 1 89 ? -14.394 5.260 17.830 1.00 93.88 89 LYS A CA 1
ATOM 729 C C . LYS A 1 89 ? -14.026 4.521 19.114 1.00 93.88 89 LYS A C 1
ATOM 731 O O . LYS A 1 89 ? -14.798 4.554 20.066 1.00 93.88 89 LYS A O 1
ATOM 736 N N . LEU A 1 90 ? -12.856 3.881 19.160 1.00 94.06 90 LEU A N 1
ATOM 737 C CA . LEU A 1 90 ? -12.376 3.210 20.368 1.00 94.06 90 LEU A CA 1
ATOM 738 C C . LEU A 1 90 ? -12.227 4.207 21.522 1.00 94.06 90 LEU A C 1
ATOM 740 O O . LEU A 1 90 ? -12.721 3.943 22.611 1.00 94.06 90 LEU A O 1
ATOM 744 N N . LYS A 1 91 ? -11.636 5.378 21.264 1.00 93.44 91 LYS A N 1
ATOM 745 C CA . LYS A 1 91 ? -11.497 6.443 22.264 1.00 93.44 91 LYS A CA 1
ATOM 746 C C . LYS A 1 91 ? -12.853 6.930 22.785 1.00 93.44 91 LYS A C 1
ATOM 748 O O . LYS A 1 91 ? -13.001 7.180 23.976 1.00 93.44 91 LYS A O 1
ATOM 753 N N . GLN A 1 92 ? -13.852 7.067 21.911 1.00 91.50 92 GLN A N 1
ATOM 754 C CA . GLN A 1 92 ? -15.215 7.423 22.320 1.00 91.50 92 GLN A CA 1
ATOM 755 C C . GLN A 1 92 ? -15.848 6.342 23.202 1.00 91.50 92 GLN A C 1
ATOM 757 O O . GLN A 1 92 ? -16.454 6.681 24.216 1.00 91.50 92 GLN A O 1
ATOM 762 N N . LEU A 1 93 ? -15.673 5.063 22.844 1.00 89.62 93 LEU A N 1
ATOM 763 C CA . LEU A 1 93 ? -16.144 3.937 23.652 1.00 89.62 93 LEU A CA 1
ATOM 764 C C . LEU A 1 93 ? -15.476 3.945 25.031 1.00 89.62 93 LEU A C 1
ATOM 766 O O . LEU A 1 93 ? -16.180 3.998 26.032 1.00 89.62 93 LEU A O 1
ATOM 770 N N . GLU A 1 94 ? -14.146 4.013 25.091 1.00 88.12 94 GLU A N 1
ATOM 771 C CA . GLU A 1 94 ? -13.389 4.027 26.351 1.00 88.12 94 GLU A CA 1
ATOM 772 C C . GLU A 1 94 ? -13.782 5.212 27.254 1.00 88.12 94 GLU A C 1
ATOM 774 O O . GLU A 1 94 ? -13.992 5.023 28.449 1.00 88.12 94 GLU A O 1
ATOM 779 N N . ASN A 1 95 ? -14.010 6.404 26.692 1.00 87.69 95 ASN A N 1
ATOM 780 C CA . ASN A 1 95 ? -14.479 7.568 27.457 1.00 87.69 95 ASN A CA 1
ATOM 781 C C . ASN A 1 95 ? -15.940 7.444 27.931 1.00 87.69 95 ASN A C 1
ATOM 783 O O . ASN A 1 95 ? -16.324 8.041 28.934 1.00 87.69 95 ASN A O 1
ATOM 787 N N . SER A 1 96 ? -16.785 6.708 27.204 1.00 81.81 96 SER A N 1
ATOM 788 C CA . SER A 1 96 ? -18.167 6.440 27.626 1.00 81.81 96 SER A CA 1
ATOM 789 C C . SER A 1 96 ? -18.266 5.339 28.692 1.00 81.81 96 SER A C 1
ATOM 791 O O . SER A 1 96 ? -19.242 5.309 29.444 1.00 81.81 96 SER A O 1
ATOM 793 N N . SER A 1 97 ? -17.234 4.492 28.803 1.00 64.88 97 SER A N 1
ATOM 794 C CA . SER A 1 97 ? -17.130 3.401 29.779 1.00 64.88 97 SER A CA 1
ATOM 795 C C . SER A 1 97 ? -17.104 3.878 31.228 1.00 64.88 97 SER A C 1
ATOM 797 O O . SER A 1 97 ? -17.561 3.147 32.101 1.00 64.88 97 SER A O 1
ATOM 799 N N . GLU A 1 98 ? -16.614 5.093 31.507 1.00 59.66 98 GLU A N 1
ATOM 800 C CA . GLU A 1 98 ? -16.565 5.647 32.873 1.00 59.66 98 GLU A CA 1
ATOM 801 C C . GLU A 1 98 ? -17.957 5.778 33.525 1.00 59.66 98 GLU A C 1
ATOM 803 O O . GLU A 1 98 ? -18.054 6.001 34.730 1.00 59.66 98 GLU A O 1
ATOM 808 N N . LYS A 1 99 ? -19.046 5.628 32.754 1.00 60.94 99 LYS A N 1
ATOM 809 C CA . LYS A 1 99 ? -20.431 5.783 33.225 1.00 60.94 99 LYS A CA 1
ATOM 810 C C . LYS A 1 99 ? -21.275 4.502 33.209 1.00 60.94 99 LYS A C 1
ATOM 812 O O . LYS A 1 99 ? -22.382 4.537 33.738 1.00 60.94 99 LYS A O 1
ATOM 817 N N . SER A 1 100 ? -20.801 3.392 32.633 1.00 56.88 100 SER A N 1
ATOM 818 C CA . SER A 1 100 ? -21.584 2.148 32.516 1.00 56.88 100 SER A CA 1
ATOM 819 C C . SER A 1 100 ? -20.707 0.904 32.688 1.00 56.88 100 SER A C 1
ATOM 821 O O . SER A 1 100 ? -19.872 0.602 31.840 1.00 56.88 100 SER A O 1
ATOM 823 N N . ASN A 1 101 ? -20.937 0.146 33.766 1.00 63.06 101 ASN A N 1
ATOM 824 C CA . ASN A 1 101 ? -20.350 -1.182 34.002 1.00 63.06 101 ASN A CA 1
ATOM 825 C C . ASN A 1 101 ? -21.138 -2.292 33.271 1.00 63.06 101 ASN A C 1
ATOM 827 O O . ASN A 1 101 ? -21.376 -3.366 33.826 1.00 63.06 101 ASN A O 1
ATOM 831 N N . GLU A 1 102 ? -21.594 -2.044 32.040 1.00 72.81 102 GLU A N 1
ATOM 832 C CA . GLU A 1 102 ? -22.307 -3.058 31.261 1.00 72.81 102 GLU A CA 1
ATOM 833 C C . GLU A 1 102 ? -21.336 -4.045 30.590 1.00 72.81 102 GLU A C 1
ATOM 835 O O . GLU A 1 102 ? -20.419 -3.629 29.876 1.00 72.81 102 GLU A O 1
ATOM 840 N N . PRO A 1 103 ? -21.553 -5.366 30.725 1.00 75.94 103 PRO A N 1
ATOM 841 C CA . PRO A 1 103 ? -20.718 -6.382 30.077 1.00 75.94 103 PRO A CA 1
ATOM 842 C C . PRO A 1 103 ? -20.720 -6.278 28.540 1.00 75.94 103 PRO A C 1
ATOM 844 O O . PRO A 1 103 ? -19.726 -6.612 27.890 1.00 75.94 103 PRO A O 1
ATOM 847 N N . ASP A 1 104 ? -21.794 -5.751 27.945 1.00 82.38 104 ASP A N 1
ATOM 848 C CA . ASP A 1 104 ? -21.861 -5.478 26.505 1.00 82.38 104 ASP A CA 1
ATOM 849 C C . ASP A 1 104 ? -20.914 -4.351 26.068 1.00 82.38 104 ASP A C 1
ATOM 851 O O . ASP A 1 104 ? -20.415 -4.360 24.937 1.00 82.38 104 ASP A O 1
ATOM 855 N N . HIS A 1 105 ? -20.595 -3.415 26.965 1.00 83.56 105 HIS A N 1
ATOM 856 C CA . HIS A 1 105 ? -19.668 -2.327 26.687 1.00 83.56 105 HIS A CA 1
ATOM 857 C C . HIS A 1 105 ? -18.231 -2.840 26.518 1.00 83.56 105 HIS A C 1
ATOM 859 O O . HIS A 1 105 ? -17.583 -2.572 25.501 1.00 83.56 105 HIS A O 1
ATOM 865 N N . GLN A 1 106 ? -17.773 -3.682 27.448 1.00 87.31 106 GLN A N 1
ATOM 866 C CA . GLN A 1 106 ? -16.448 -4.305 27.394 1.00 87.31 106 GLN A CA 1
ATOM 867 C C . GLN A 1 106 ? -16.271 -5.149 26.122 1.00 87.31 106 GLN A C 1
ATOM 869 O O . GLN A 1 106 ? -15.254 -5.061 25.431 1.00 87.31 106 GLN A O 1
ATOM 874 N N . LYS A 1 107 ? -17.307 -5.909 25.748 1.00 90.44 107 LYS A N 1
ATOM 875 C CA . LYS A 1 107 ? -17.323 -6.713 24.519 1.00 90.44 107 LYS A CA 1
ATOM 876 C C . LYS A 1 107 ? -17.175 -5.858 23.258 1.00 90.44 107 LYS A C 1
ATOM 878 O O . LYS A 1 107 ? -16.537 -6.283 22.292 1.00 90.44 107 LYS A O 1
ATOM 883 N N . ASN A 1 108 ? -17.758 -4.660 23.237 1.00 90.56 108 ASN A N 1
ATOM 884 C CA . ASN A 1 108 ? -17.631 -3.735 22.110 1.00 90.56 108 ASN A CA 1
ATOM 885 C C . ASN A 1 108 ? -16.223 -3.130 22.016 1.00 90.56 108 ASN A C 1
ATOM 887 O O . ASN A 1 108 ? -15.689 -3.026 20.910 1.00 90.56 108 ASN A O 1
ATOM 891 N N . ILE A 1 109 ? -15.593 -2.815 23.152 1.00 91.00 109 ILE A N 1
ATOM 892 C CA . ILE A 1 109 ? -14.192 -2.366 23.215 1.00 91.00 109 ILE A CA 1
ATOM 893 C C . ILE A 1 109 ? -13.252 -3.450 22.672 1.00 91.00 109 ILE A C 1
ATOM 895 O O . ILE A 1 109 ? -12.405 -3.166 21.823 1.00 91.00 109 ILE A O 1
ATOM 899 N N . GLU A 1 110 ? -13.415 -4.705 23.097 1.00 93.38 110 GLU A N 1
ATOM 900 C CA . GLU A 1 110 ? -12.595 -5.818 22.600 1.00 93.38 110 GLU A CA 1
ATOM 901 C C . GLU A 1 110 ? -12.773 -6.036 21.096 1.00 93.38 110 GLU A C 1
ATOM 903 O O . GLU A 1 110 ? -11.791 -6.144 20.357 1.00 93.38 110 GLU A O 1
ATOM 908 N N . LYS A 1 111 ? -14.018 -6.020 20.602 1.00 94.38 111 LYS A N 1
ATOM 909 C CA . LYS A 1 111 ? -14.291 -6.093 19.160 1.00 94.38 111 LYS A CA 1
ATOM 910 C C . LYS A 1 111 ? -13.587 -4.972 18.398 1.00 94.38 111 LYS A C 1
ATOM 912 O O . LYS A 1 111 ? -12.931 -5.259 17.397 1.00 94.38 111 LYS A O 1
ATOM 917 N N . ALA A 1 112 ? -13.663 -3.730 18.874 1.00 93.94 112 ALA A N 1
ATOM 918 C CA . ALA A 1 112 ? -12.976 -2.603 18.248 1.00 93.94 112 ALA A CA 1
ATOM 919 C C . ALA A 1 112 ? -11.448 -2.802 18.231 1.00 93.94 112 ALA A C 1
ATOM 921 O O . ALA A 1 112 ? -10.825 -2.638 17.183 1.00 93.94 112 ALA A O 1
ATOM 922 N N . LYS A 1 113 ? -10.847 -3.258 19.340 1.00 95.19 113 LYS A N 1
ATOM 923 C CA . LYS A 1 113 ? -9.407 -3.573 19.420 1.00 95.19 113 LYS A CA 1
ATOM 924 C C . LYS A 1 113 ? -8.994 -4.660 18.424 1.00 95.19 113 LYS A C 1
ATOM 926 O O . LYS A 1 113 ? -7.995 -4.502 17.725 1.00 95.19 113 LYS A O 1
ATOM 931 N N . THR A 1 114 ? -9.783 -5.729 18.287 1.00 96.25 114 THR A N 1
ATOM 932 C CA . THR A 1 114 ? -9.494 -6.787 17.299 1.00 96.25 114 THR A CA 1
ATOM 933 C C . THR A 1 114 ? -9.609 -6.302 15.852 1.00 96.25 114 THR A C 1
ATOM 935 O O . THR A 1 114 ? -8.833 -6.733 15.000 1.00 96.25 114 THR A O 1
ATOM 938 N N . GLN A 1 115 ? -1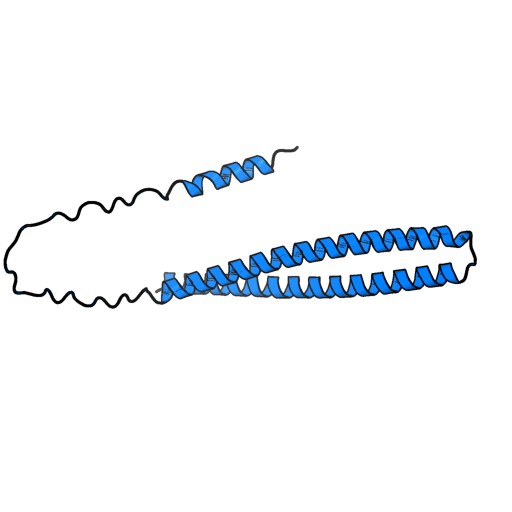0.550 -5.400 15.550 1.00 95.81 115 GLN A N 1
ATOM 939 C CA . GLN A 1 115 ? -10.669 -4.794 14.221 1.00 95.81 115 GLN A CA 1
ATOM 940 C C . GLN A 1 115 ? -9.477 -3.885 13.916 1.00 95.81 115 GLN A C 1
ATOM 942 O O . GLN A 1 115 ? -8.889 -4.016 12.845 1.00 95.81 115 GLN A O 1
ATOM 947 N N . ILE A 1 116 ? -9.062 -3.060 14.880 1.00 96.44 116 ILE A N 1
ATOM 948 C CA . ILE A 1 116 ? -7.868 -2.214 14.770 1.00 96.44 116 ILE A CA 1
ATOM 949 C C . ILE A 1 116 ? -6.628 -3.060 14.477 1.00 96.44 116 ILE A C 1
ATOM 951 O O . ILE A 1 116 ? -5.894 -2.750 13.540 1.00 96.44 116 ILE A O 1
ATOM 955 N N . ALA A 1 117 ? -6.433 -4.164 15.204 1.00 96.81 117 ALA A N 1
ATOM 956 C CA . ALA A 1 117 ? -5.306 -5.069 14.978 1.00 96.81 117 ALA A CA 1
ATOM 957 C C . ALA A 1 117 ? -5.299 -5.642 13.546 1.00 96.81 117 ALA A C 1
ATOM 959 O O . ALA A 1 117 ? -4.271 -5.619 12.872 1.00 96.81 117 ALA A O 1
ATOM 960 N N . LYS A 1 118 ? -6.460 -6.078 13.034 1.00 96.12 118 LYS A N 1
ATOM 961 C CA . LYS A 1 118 ? -6.595 -6.563 11.646 1.00 96.12 118 LYS A CA 1
ATOM 962 C C . LYS A 1 118 ? -6.298 -5.471 10.617 1.00 96.12 118 LYS A C 1
ATOM 964 O O . LYS A 1 118 ? -5.681 -5.739 9.588 1.00 96.12 118 LYS A O 1
ATOM 969 N N . THR A 1 119 ? -6.748 -4.243 10.865 1.00 95.44 119 THR A N 1
ATOM 970 C CA . THR A 1 119 ? -6.490 -3.098 9.980 1.00 95.44 119 THR A CA 1
ATOM 971 C C . THR A 1 119 ? -5.004 -2.725 9.982 1.00 95.44 119 THR A C 1
ATOM 973 O O . THR A 1 119 ? -4.434 -2.485 8.920 1.00 95.44 119 THR A O 1
ATOM 976 N N . GLN A 1 120 ? -4.342 -2.761 11.142 1.00 96.00 120 GLN A N 1
ATOM 977 C CA . GLN A 1 120 ? -2.893 -2.553 11.263 1.00 96.00 120 GLN A CA 1
ATOM 978 C C . GLN A 1 120 ? -2.087 -3.633 10.535 1.00 96.00 120 GLN A C 1
ATOM 980 O O . GLN A 1 120 ? -1.120 -3.314 9.846 1.00 96.00 120 GLN A O 1
ATOM 985 N N . GLU A 1 121 ? -2.493 -4.899 10.624 1.00 96.44 121 GLU A N 1
ATOM 986 C CA . GLU A 1 121 ? -1.853 -5.986 9.877 1.00 96.44 121 GLU A CA 1
ATOM 987 C C . GLU A 1 121 ? -1.945 -5.755 8.360 1.00 96.44 121 GLU A C 1
ATOM 989 O O . GLU A 1 121 ? -0.944 -5.860 7.645 1.00 96.44 121 GLU A O 1
ATOM 994 N N . LYS A 1 122 ? -3.124 -5.352 7.863 1.00 95.50 122 LYS A N 1
ATOM 995 C CA . LYS A 1 122 ? -3.313 -4.977 6.451 1.00 95.50 122 LYS A CA 1
ATOM 996 C C . LYS A 1 122 ? -2.450 -3.784 6.046 1.00 95.50 122 LYS A C 1
ATOM 998 O O . LYS A 1 122 ? -1.866 -3.805 4.961 1.00 95.50 122 LYS A O 1
ATOM 1003 N N . LEU A 1 123 ? -2.343 -2.769 6.904 1.00 94.19 123 LEU A N 1
ATOM 1004 C CA . LEU A 1 123 ? -1.488 -1.608 6.662 1.00 94.19 123 LEU A CA 1
ATOM 1005 C C . LEU A 1 123 ? -0.023 -2.030 6.523 1.00 94.19 123 LEU A C 1
ATOM 1007 O O . LEU A 1 123 ? 0.638 -1.655 5.559 1.00 94.19 123 LEU A O 1
ATOM 1011 N N . ASN A 1 124 ? 0.466 -2.864 7.443 1.00 95.12 124 ASN A N 1
ATOM 1012 C CA . ASN A 1 124 ? 1.836 -3.370 7.414 1.00 95.12 124 ASN A CA 1
ATOM 1013 C C . ASN A 1 124 ? 2.108 -4.181 6.146 1.00 95.12 124 ASN A C 1
ATOM 1015 O O . ASN A 1 124 ? 3.117 -3.960 5.480 1.00 95.12 124 ASN A O 1
ATOM 1019 N N . LYS A 1 125 ? 1.183 -5.066 5.757 1.00 95.75 125 LYS A N 1
ATOM 1020 C CA . LYS A 1 125 ? 1.291 -5.818 4.503 1.00 95.75 125 LYS A CA 1
ATOM 1021 C C . LYS A 1 125 ? 1.376 -4.884 3.292 1.00 95.75 125 LYS A C 1
ATOM 1023 O O . LYS A 1 125 ? 2.268 -5.043 2.460 1.00 95.75 125 LYS A O 1
ATOM 1028 N N . THR A 1 126 ? 0.512 -3.875 3.228 1.00 94.81 126 THR A N 1
ATOM 1029 C CA . THR A 1 126 ? 0.512 -2.889 2.135 1.00 94.81 126 THR A CA 1
ATOM 1030 C C . THR A 1 126 ? 1.837 -2.122 2.089 1.00 94.81 126 THR A C 1
ATOM 1032 O O . THR A 1 126 ? 2.453 -2.036 1.030 1.00 94.81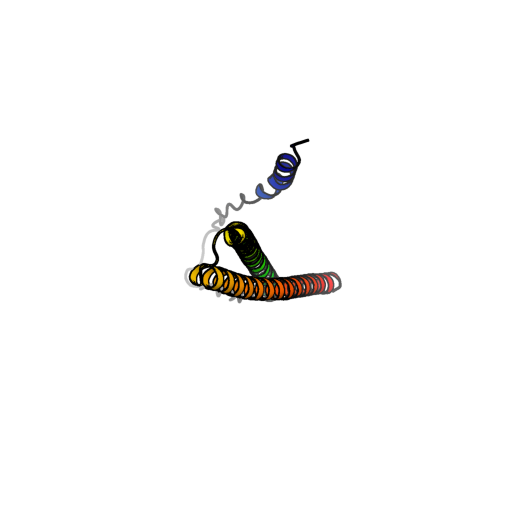 126 THR A O 1
ATOM 1035 N N . LYS A 1 127 ? 2.357 -1.682 3.244 1.00 93.06 127 LYS A N 1
ATOM 1036 C CA . LYS A 1 127 ? 3.675 -1.031 3.367 1.00 93.06 127 LYS A CA 1
ATOM 1037 C C . LYS A 1 127 ? 4.815 -1.914 2.863 1.00 93.06 127 LYS A C 1
ATOM 1039 O O . LYS A 1 127 ? 5.682 -1.442 2.127 1.00 93.06 127 LYS A O 1
ATOM 1044 N N . THR A 1 128 ? 4.806 -3.207 3.198 1.00 95.06 128 THR A N 1
ATOM 1045 C CA . THR A 1 128 ? 5.814 -4.142 2.671 1.00 95.06 128 THR A CA 1
ATOM 1046 C C . THR A 1 128 ? 5.720 -4.300 1.154 1.00 95.06 128 THR A C 1
ATOM 1048 O O . THR A 1 128 ? 6.748 -4.348 0.480 1.00 95.06 128 THR A O 1
ATOM 1051 N N . GLU A 1 129 ? 4.511 -4.315 0.587 1.00 94.38 129 GLU A N 1
ATOM 1052 C CA . GLU A 1 129 ? 4.329 -4.416 -0.860 1.00 94.38 129 GLU A CA 1
ATOM 1053 C C . GLU A 1 129 ? 4.752 -3.137 -1.598 1.00 94.38 129 GLU A C 1
ATOM 1055 O O . GLU A 1 129 ? 5.362 -3.221 -2.670 1.00 94.38 129 GLU A O 1
ATOM 1060 N N . VAL A 1 130 ? 4.498 -1.961 -1.013 1.00 92.56 130 VAL A N 1
ATOM 1061 C CA . VAL A 1 130 ? 5.005 -0.671 -1.507 1.00 92.56 130 VAL A CA 1
ATOM 1062 C C . VAL A 1 130 ? 6.531 -0.681 -1.529 1.00 92.56 130 VAL A C 1
ATOM 1064 O O . VAL A 1 130 ? 7.125 -0.352 -2.557 1.00 92.56 130 VAL A O 1
ATOM 1067 N N . ALA A 1 131 ? 7.179 -1.123 -0.447 1.00 92.62 131 ALA A N 1
ATOM 1068 C CA . ALA A 1 131 ? 8.637 -1.196 -0.368 1.00 92.62 131 ALA A CA 1
ATOM 1069 C C . ALA A 1 131 ? 9.228 -2.141 -1.432 1.00 92.62 131 ALA A C 1
ATOM 1071 O O . ALA A 1 131 ? 10.172 -1.776 -2.136 1.00 92.62 131 ALA A O 1
ATOM 1072 N N . LEU A 1 132 ? 8.640 -3.330 -1.606 1.00 94.62 132 LEU A N 1
ATOM 1073 C CA . LEU A 1 132 ? 9.061 -4.294 -2.629 1.00 94.62 132 LEU A CA 1
ATOM 1074 C C . LEU A 1 132 ? 8.866 -3.763 -4.056 1.00 94.62 132 LEU A C 1
ATOM 1076 O O . LEU A 1 132 ? 9.759 -3.902 -4.896 1.00 94.62 132 LEU A O 1
ATOM 1080 N N . SER A 1 133 ? 7.720 -3.138 -4.332 1.00 91.38 133 SER A N 1
ATOM 1081 C CA . SER A 1 133 ? 7.420 -2.582 -5.659 1.00 91.38 133 SER A CA 1
ATOM 1082 C C . SER A 1 133 ? 8.325 -1.379 -5.963 1.00 91.38 133 SER A C 1
ATOM 1084 O O . SER A 1 133 ? 8.829 -1.255 -7.075 1.00 91.38 133 SER A O 1
ATOM 1086 N N . THR A 1 134 ? 8.642 -0.557 -4.956 1.00 92.25 134 THR A N 1
ATOM 1087 C CA . THR A 1 134 ? 9.598 0.562 -5.068 1.00 92.25 134 THR A CA 1
ATOM 1088 C C . THR A 1 134 ? 10.997 0.067 -5.406 1.00 92.25 134 THR A C 1
ATOM 1090 O O . THR A 1 134 ? 11.636 0.586 -6.320 1.00 92.25 134 THR A O 1
ATOM 1093 N N . LYS A 1 135 ? 11.463 -0.979 -4.714 1.00 94.50 135 LYS A N 1
ATOM 1094 C CA . LYS A 1 135 ? 12.752 -1.604 -5.018 1.00 94.50 135 LYS A CA 1
ATOM 1095 C C . LYS A 1 135 ? 12.785 -2.131 -6.455 1.00 94.50 135 LYS A C 1
ATOM 1097 O O . LYS A 1 135 ? 13.712 -1.831 -7.197 1.00 94.50 135 LYS A O 1
ATOM 1102 N N . THR A 1 136 ? 11.736 -2.844 -6.863 1.00 91.81 136 THR A N 1
ATOM 1103 C CA . THR A 1 136 ? 11.619 -3.411 -8.216 1.00 91.81 136 THR A CA 1
ATOM 1104 C C . THR A 1 136 ? 11.625 -2.326 -9.295 1.00 91.81 136 THR A C 1
ATOM 1106 O O . THR A 1 136 ? 12.241 -2.496 -10.347 1.00 91.81 136 THR A O 1
ATOM 1109 N N . LEU A 1 137 ? 10.955 -1.197 -9.053 1.00 91.75 137 LEU A N 1
ATOM 1110 C CA . LEU A 1 137 ? 10.978 -0.048 -9.952 1.00 91.75 137 LEU A CA 1
ATOM 1111 C C . LEU A 1 137 ? 12.395 0.522 -10.093 1.00 91.75 137 LEU A C 1
ATOM 1113 O O . LEU A 1 137 ? 12.865 0.686 -11.218 1.00 91.75 137 LEU A O 1
ATOM 1117 N N . ASN A 1 138 ? 13.095 0.739 -8.978 1.00 92.12 138 ASN A N 1
ATOM 1118 C CA . ASN A 1 138 ? 14.465 1.248 -8.994 1.00 92.12 138 ASN A CA 1
ATOM 1119 C C . ASN A 1 138 ? 15.425 0.302 -9.740 1.00 92.12 138 ASN A C 1
ATOM 1121 O O . ASN A 1 138 ? 16.180 0.744 -10.605 1.00 92.12 138 ASN A O 1
ATOM 1125 N N . ASP A 1 139 ? 15.339 -1.005 -9.484 1.00 92.75 139 ASP A N 1
ATOM 1126 C CA . ASP A 1 139 ? 16.155 -2.013 -10.173 1.00 92.75 139 ASP A CA 1
ATOM 1127 C C . ASP A 1 139 ? 15.898 -1.992 -11.697 1.00 92.75 139 ASP A C 1
ATOM 1129 O O . ASP A 1 139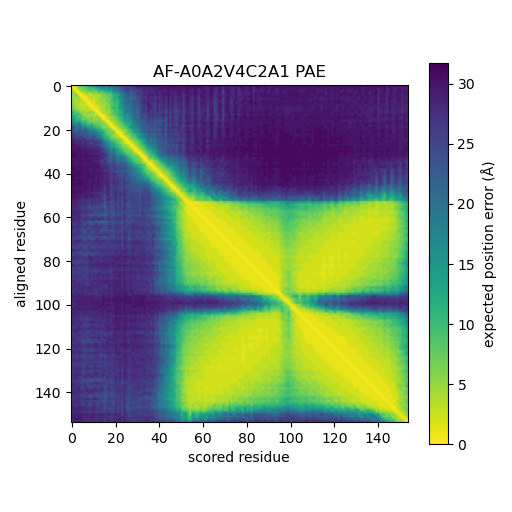 ? 16.831 -2.033 -12.504 1.00 92.75 139 ASP A O 1
ATOM 1133 N N . ASN A 1 140 ? 14.633 -1.851 -12.117 1.00 91.12 140 ASN A N 1
ATOM 1134 C CA . ASN A 1 140 ? 14.268 -1.727 -13.533 1.00 91.12 140 ASN A CA 1
ATOM 1135 C C . ASN A 1 140 ? 14.787 -0.428 -14.174 1.00 91.12 140 ASN A C 1
ATOM 1137 O O . ASN A 1 140 ? 15.169 -0.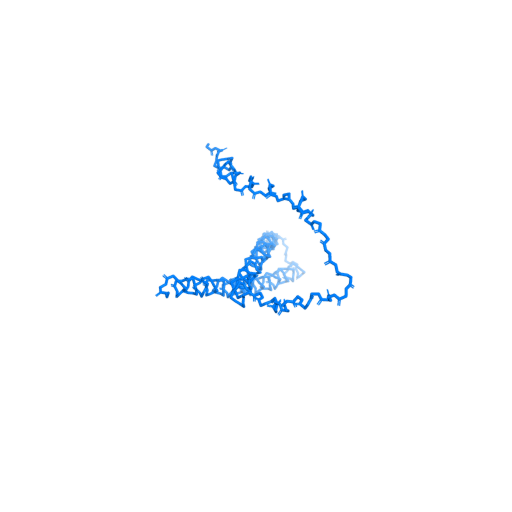432 -15.349 1.00 91.12 140 ASN A O 1
ATOM 1141 N N . GLU A 1 141 ? 14.790 0.686 -13.439 1.00 91.06 141 GLU A N 1
ATOM 1142 C CA . GLU A 1 141 ? 15.339 1.956 -13.916 1.00 91.06 141 GLU A CA 1
ATOM 1143 C C . GLU A 1 141 ? 16.855 1.900 -14.100 1.00 91.06 141 GLU A C 1
ATOM 1145 O O . GLU A 1 141 ? 17.362 2.397 -15.111 1.00 91.06 141 GLU A O 1
ATOM 1150 N N . ILE A 1 142 ? 17.572 1.284 -13.155 1.00 91.44 142 ILE A N 1
ATOM 1151 C CA . ILE A 1 142 ? 19.022 1.071 -13.236 1.00 91.44 142 ILE A CA 1
ATOM 1152 C C . ILE A 1 142 ? 19.348 0.223 -14.467 1.00 91.44 142 ILE A C 1
ATOM 1154 O O . ILE A 1 142 ? 20.090 0.680 -15.337 1.00 91.44 142 ILE A O 1
ATOM 1158 N N . ALA A 1 143 ? 18.693 -0.932 -14.628 1.00 87.69 143 ALA A N 1
ATOM 1159 C CA . ALA A 1 143 ? 18.898 -1.805 -15.784 1.00 87.69 143 ALA A CA 1
ATOM 1160 C C . ALA A 1 143 ? 18.600 -1.099 -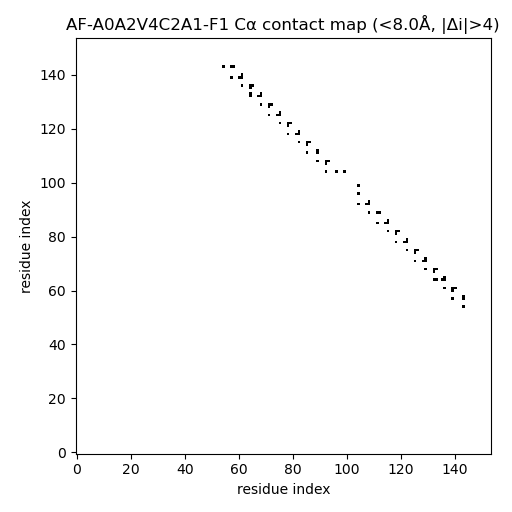17.123 1.00 87.69 143 ALA A C 1
ATOM 1162 O O . ALA A 1 143 ? 19.267 -1.328 -18.135 1.00 87.69 143 ALA A O 1
ATOM 1163 N N . LEU A 1 144 ? 17.601 -0.206 -17.157 1.00 87.44 144 LEU A N 1
ATOM 1164 C CA . LEU A 1 144 ? 17.303 0.589 -18.350 1.00 87.44 144 LEU A CA 1
ATOM 1165 C C . LEU A 1 144 ? 18.390 1.634 -18.645 1.00 87.44 144 LEU A C 1
ATOM 1167 O O . LEU A 1 144 ? 18.646 1.910 -19.821 1.00 87.44 144 LEU A O 1
ATOM 1171 N N . LYS A 1 145 ? 18.993 2.243 -17.618 1.00 87.06 145 LYS A N 1
ATOM 1172 C CA . LYS A 1 145 ? 20.099 3.203 -17.768 1.00 87.06 145 LYS A CA 1
ATOM 1173 C C . LYS A 1 145 ? 21.364 2.502 -18.261 1.00 87.06 145 LYS A C 1
ATOM 1175 O O . LYS A 1 145 ? 21.943 2.959 -19.244 1.00 87.06 145 LYS A O 1
ATOM 1180 N N . GLU A 1 146 ? 21.728 1.370 -17.667 1.00 86.19 146 GLU A N 1
ATOM 1181 C CA . GLU A 1 146 ? 22.880 0.552 -18.078 1.00 86.19 146 GLU A CA 1
ATOM 1182 C C . GLU A 1 146 ? 22.765 0.113 -19.543 1.00 86.19 146 GLU A C 1
ATOM 1184 O O . GLU A 1 146 ? 23.650 0.395 -20.349 1.00 86.19 146 GLU A O 1
ATOM 1189 N N . ALA A 1 147 ? 21.608 -0.426 -19.943 1.00 81.56 147 ALA A N 1
ATOM 1190 C CA . ALA A 1 147 ? 21.362 -0.839 -21.326 1.00 81.56 147 ALA A CA 1
ATOM 1191 C C . ALA A 1 147 ? 21.409 0.318 -22.348 1.00 81.56 147 ALA A C 1
ATOM 1193 O O . ALA A 1 147 ? 21.538 0.087 -23.553 1.00 81.56 147 ALA A O 1
ATOM 1194 N N . ARG A 1 148 ? 21.251 1.574 -21.904 1.00 78.06 148 ARG A N 1
ATOM 1195 C CA . ARG A 1 148 ? 21.445 2.758 -22.759 1.00 78.06 148 ARG A CA 1
ATOM 1196 C C . ARG A 1 148 ? 22.914 3.165 -22.842 1.00 78.06 148 ARG A C 1
ATOM 1198 O O . ARG A 1 148 ? 23.331 3.563 -23.925 1.00 78.06 148 ARG A O 1
ATOM 1205 N N . LEU A 1 149 ? 23.662 3.063 -21.743 1.00 77.75 149 LEU A N 1
ATOM 1206 C CA . LEU A 1 149 ? 25.080 3.427 -21.666 1.00 77.75 149 LEU A CA 1
ATOM 1207 C C . LEU A 1 149 ? 25.968 2.471 -22.470 1.00 77.75 149 LEU A C 1
ATOM 1209 O O . LEU A 1 149 ? 26.795 2.938 -23.252 1.00 77.75 149 LEU A O 1
ATOM 1213 N N . GLU A 1 150 ? 25.732 1.158 -22.377 1.00 70.00 150 GLU A N 1
ATOM 1214 C CA . GLU A 1 150 ? 26.426 0.155 -23.206 1.00 70.00 150 GLU A CA 1
ATOM 1215 C C . GLU A 1 150 ? 26.248 0.421 -24.709 1.00 70.00 150 GLU A C 1
ATOM 1217 O O . GLU A 1 150 ? 27.135 0.150 -25.511 1.00 70.00 150 GLU A O 1
ATOM 1222 N N . LYS A 1 151 ? 25.114 1.013 -25.103 1.00 59.31 151 LYS A N 1
ATOM 1223 C CA . LYS A 1 151 ? 24.816 1.347 -26.500 1.00 59.31 151 LYS A CA 1
ATOM 1224 C C . LYS A 1 151 ? 25.522 2.619 -26.993 1.00 59.31 151 LYS A C 1
ATOM 1226 O O . LYS A 1 151 ? 25.688 2.769 -28.195 1.00 59.31 151 LYS A O 1
ATOM 1231 N N . SER A 1 152 ? 25.877 3.552 -26.109 1.00 59.28 152 SER A N 1
ATOM 1232 C CA . SER A 1 152 ? 26.577 4.795 -26.484 1.00 59.28 152 SER A CA 1
ATOM 1233 C C . SER A 1 152 ? 28.103 4.663 -26.520 1.00 59.28 152 SER A C 1
ATOM 1235 O O . SER A 1 152 ? 28.765 5.588 -26.977 1.00 59.28 152 SER A O 1
ATOM 1237 N N . GLY A 1 153 ? 28.649 3.550 -26.016 1.00 50.22 153 GLY A N 1
ATOM 1238 C CA . GLY A 1 153 ? 30.088 3.269 -25.970 1.00 50.22 153 GLY A CA 1
ATOM 1239 C C . GLY A 1 153 ? 30.583 2.210 -26.967 1.00 50.22 153 GLY A C 1
ATOM 1240 O O . GLY A 1 153 ? 31.746 1.827 -26.880 1.00 50.22 153 GLY A O 1
ATOM 1241 N N . SER A 1 154 ? 29.724 1.719 -27.870 1.00 46.09 154 SER A N 1
ATOM 1242 C CA . SER A 1 154 ? 30.072 0.871 -29.031 1.0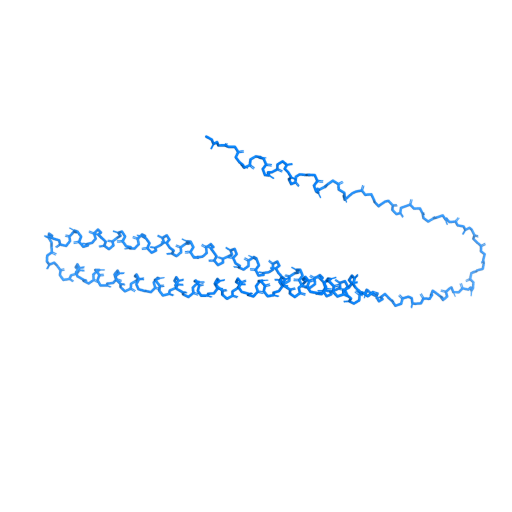0 46.09 154 SER A CA 1
ATOM 1243 C C . SER A 1 154 ? 29.826 1.629 -30.325 1.00 46.09 154 SER A C 1
ATOM 1245 O O . SER A 1 154 ? 30.600 1.404 -31.277 1.00 46.09 154 SER A O 1
#

Secondary structure (DSSP, 8-state):
---HHHHHHHHHGGGGS-----------------TT-------------HHHHHHHHHHHHHHHHHHHHHHHHHHHHHHHHHHHHHHHHHHHHHHHHTT---HHHHHHHHHHHHHHHHHHHHHHHHHHHHHHHHHHHHHHHHHHHHHHHHHH--

Radius of gyration: 30.85 Å; Cα contacts (8 Å, |Δi|>4): 46; chains: 1; bounding box: 52×42×104 Å

Mean predicted aligned error: 16.68 Å

Solvent-accessible surface area (backbone atoms only — not comparable to full-atom values): 9449 Å² total; per-residue (Å²): 142,89,64,74,68,65,58,57,54,65,70,59,57,76,80,71,76,88,81,82,86,82,84,84,88,72,82,82,82,79,79,86,85,75,99,81,69,79,78,79,67,78,82,71,72,82,71,68,60,71,63,62,55,51,56,51,52,50,54,53,50,44,55,49,42,53,54,47,47,54,52,48,52,54,48,44,54,51,48,53,52,51,46,52,53,50,51,52,52,45,52,53,50,61,67,55,45,84,79,48,97,48,72,68,54,58,54,50,53,52,52,48,52,54,50,48,53,54,49,49,52,52,43,52,52,47,52,53,50,44,52,52,47,52,50,52,38,51,55,52,52,50,54,54,50,52,64,49,52,64,64,75,77,112

Foldseek 3Di:
DPPPPVVVVVVPVVPPPPDDDDDPPDDPDDDDDDPPDPPPPPPPPPPVPVVVVVLVVLVVVLVVLVVVLVVLVVVLVVLVVVLVVLVVVLVVLVVCVVPDPDPVSVVVNVVSVVVSVVSVVVNVVSVVVSVVSVVVSVVSVVVSVVVVVVVVVD